Protein AF-A7NQ90-F1 (afdb_monomer)

Organism: Roseiflexus castenholzii (strain DSM 13941 / HLO8) (NCBI:txid383372)

Mean predicted aligned error: 11.63 Å

InterPro domains:
  IPR045633 Protein of unknown function DUF6414 [PF19952] (3-137)

Secondary structure (DSSP, 8-state):
-TT-EEEEEEEEEEPHHHHHHHHHHHHHHHHHHHHHHS---------S--HHHHHHHHHHHHHHHHHHHHHHHHTSEEEEEEEEPTTS--EEEEEEEGGGSTTS-STTTTTEEEEEEEEEEEE--TT------TTTTSGGGGS-HHHHHHHH------SEEEE----

Sequence (167 aa):
MPSDFVEIHGLFRPNPIVDSLQRIDRLLGIFEVLSGFIPQVSSQSSGKKGPQDEKKQMKLFRQFLQGILADIEAKNTRVFVIDTAEPNQFQVVVLLFADYLRDRTMAEIAYKEYRLLGKVVRKIEQGSDETVDLLRGTALGGVGRETLEQLTGVRARVPFYLEGVAV

Radius of gyration: 20.17 Å; Cα contacts (8 Å, |Δi|>4): 231; chains: 1; bounding box: 43×45×62 Å

Foldseek 3Di:
DQFDKDKAKFWKAFLLLLVLLVVVLVVLVVVLVVVVVDPPPDDDDDDDDDPVVVNVVSVVVSVVSVVQNVQQVVVQKTWIWGFGDPDDTAIEIEIEGLVLPPVSDCVVRHGDIDIFIFGFNDFADPPDPDADDNCPPGPCPPPDPVVSCVVRVDDRGHGGYTYGYDD

Structure (mmCIF, N/CA/C/O backbone):
data_AF-A7NQ90-F1
#
_entry.id   AF-A7NQ90-F1
#
loop_
_atom_site.group_PDB
_atom_site.id
_atom_site.type_symbol
_atom_site.label_atom_id
_atom_site.label_alt_id
_atom_site.label_comp_id
_atom_site.label_asym_id
_atom_site.label_entity_id
_atom_site.label_seq_id
_atom_site.pdbx_PDB_ins_code
_atom_site.Cartn_x
_atom_site.Cartn_y
_atom_site.Cartn_z
_atom_site.occupancy
_atom_site.B_iso_or_equiv
_atom_site.auth_seq_id
_atom_site.auth_comp_id
_atom_site.auth_asym_id
_atom_site.auth_atom_id
_atom_site.pdbx_PDB_model_num
ATOM 1 N N . MET A 1 1 ? -9.947 -2.790 24.239 1.00 40.78 1 MET A N 1
ATOM 2 C CA . MET A 1 1 ? -8.655 -2.713 24.951 1.00 40.78 1 MET A CA 1
ATOM 3 C C . MET A 1 1 ? -7.543 -3.164 24.008 1.00 40.78 1 MET A C 1
ATOM 5 O O . MET A 1 1 ? -7.805 -4.004 23.150 1.00 40.78 1 MET A O 1
ATOM 9 N N . PRO A 1 2 ? -6.319 -2.617 24.103 1.00 51.69 2 PRO A N 1
ATOM 10 C CA . PRO A 1 2 ? -5.165 -3.180 23.405 1.00 51.69 2 PRO A CA 1
ATOM 11 C C . PRO A 1 2 ? -5.011 -4.642 23.847 1.00 51.69 2 PRO A C 1
ATOM 13 O O . PRO A 1 2 ? -4.854 -4.893 25.038 1.00 51.69 2 PRO A O 1
ATOM 16 N N . SER A 1 3 ? -5.070 -5.586 22.905 1.00 60.03 3 SER A N 1
ATOM 17 C CA . SER A 1 3 ? -5.163 -7.052 23.090 1.00 60.03 3 SER A CA 1
ATOM 18 C C . SER A 1 3 ? -6.528 -7.729 22.953 1.00 60.03 3 SER A C 1
ATOM 20 O O . SER A 1 3 ? -6.562 -8.955 23.043 1.00 60.03 3 SER A O 1
ATOM 22 N N . ASP A 1 4 ? -7.604 -7.011 22.642 1.00 78.69 4 ASP A N 1
ATOM 23 C CA . ASP A 1 4 ? -8.860 -7.675 22.273 1.00 78.69 4 ASP A CA 1
ATOM 24 C C . ASP A 1 4 ? -8.782 -8.237 20.846 1.00 78.69 4 ASP A C 1
ATOM 26 O O . ASP A 1 4 ? -8.186 -7.628 19.947 1.00 78.69 4 ASP A O 1
ATOM 30 N N . PHE A 1 5 ? -9.397 -9.404 20.646 1.00 84.00 5 PHE A N 1
ATOM 31 C CA . PHE A 1 5 ? -9.693 -9.910 19.311 1.00 84.00 5 PHE A CA 1
ATOM 32 C C . PHE A 1 5 ? -10.944 -9.221 18.780 1.00 84.00 5 PHE A C 1
ATOM 34 O O . PHE A 1 5 ? -11.938 -9.086 19.492 1.00 84.00 5 PHE A O 1
ATOM 41 N N . VAL A 1 6 ? -10.893 -8.794 17.525 1.00 86.12 6 VAL A N 1
ATOM 42 C CA . VAL A 1 6 ? -12.015 -8.157 16.836 1.00 86.12 6 VAL A CA 1
ATOM 43 C C . VAL A 1 6 ? -12.252 -8.847 15.503 1.00 86.12 6 VAL A C 1
ATOM 45 O O . VAL A 1 6 ? -11.300 -9.187 14.798 1.00 86.12 6 VAL A O 1
ATOM 48 N N . GLU A 1 7 ? -13.523 -9.055 15.170 1.00 87.75 7 GLU A N 1
ATOM 49 C CA . GLU A 1 7 ? -13.939 -9.418 13.818 1.00 87.75 7 GLU A CA 1
ATOM 50 C C . GLU A 1 7 ? -14.221 -8.137 13.033 1.00 87.75 7 GLU A C 1
ATOM 52 O O . GLU A 1 7 ? -14.915 -7.235 13.506 1.00 87.75 7 GLU A O 1
ATOM 57 N N . ILE A 1 8 ? -13.665 -8.054 11.831 1.00 86.56 8 ILE A N 1
ATOM 58 C CA . ILE A 1 8 ? -13.805 -6.918 10.928 1.00 86.56 8 ILE A CA 1
ATOM 59 C C . ILE A 1 8 ? -14.355 -7.426 9.621 1.00 86.56 8 ILE A C 1
ATOM 61 O O . ILE A 1 8 ? -13.873 -8.420 9.087 1.00 86.56 8 ILE A O 1
ATOM 65 N N . HIS A 1 9 ? -15.324 -6.699 9.087 1.00 89.94 9 HIS A N 1
ATOM 66 C CA . HIS A 1 9 ? -15.887 -6.949 7.777 1.00 89.94 9 HIS A CA 1
ATOM 67 C C . HIS A 1 9 ? -15.699 -5.705 6.912 1.00 89.94 9 HIS A C 1
ATOM 69 O O . HIS A 1 9 ? -16.047 -4.598 7.331 1.00 89.94 9 HIS A O 1
ATOM 75 N N . GLY A 1 10 ? -15.126 -5.873 5.725 1.00 90.62 10 GLY A N 1
ATOM 76 C CA . GLY A 1 10 ? -14.897 -4.745 4.833 1.00 90.62 10 GLY A CA 1
ATOM 77 C C . GLY A 1 10 ? -14.124 -5.100 3.576 1.00 90.62 10 GLY A C 1
ATOM 78 O O . GLY A 1 10 ? -13.743 -6.252 3.362 1.00 90.62 10 GLY A O 1
ATOM 79 N N . LEU A 1 11 ? -13.891 -4.078 2.756 1.00 90.88 11 LEU A N 1
ATOM 80 C CA . LEU A 1 11 ? -13.189 -4.179 1.481 1.00 90.88 11 LEU A CA 1
ATOM 81 C C . LEU A 1 11 ? -11.677 -4.110 1.695 1.00 90.88 11 LEU A C 1
ATOM 83 O O . LEU A 1 11 ? -11.160 -3.087 2.137 1.00 90.88 11 LEU A O 1
ATOM 87 N N . PHE A 1 12 ? -10.955 -5.165 1.326 1.00 90.38 12 PHE A N 1
ATOM 88 C CA . PHE A 1 12 ? -9.503 -5.244 1.475 1.00 90.38 12 PHE A CA 1
ATOM 89 C C . PHE A 1 12 ? -8.816 -4.563 0.299 1.00 90.38 12 PHE A C 1
ATOM 91 O O . PHE A 1 12 ? -8.796 -5.091 -0.811 1.00 90.38 12 PHE A O 1
ATOM 98 N N . ARG A 1 13 ? -8.195 -3.406 0.521 1.00 89.31 13 ARG A N 1
ATOM 99 C CA . ARG A 1 13 ? -7.377 -2.729 -0.490 1.00 89.31 13 ARG A CA 1
ATOM 100 C C . ARG A 1 13 ? -5.894 -2.941 -0.209 1.00 89.31 13 ARG A C 1
ATOM 102 O O . ARG A 1 13 ? -5.481 -2.857 0.948 1.00 89.31 13 ARG A O 1
ATOM 109 N N . PRO A 1 14 ? -5.068 -3.202 -1.234 1.00 86.81 14 PRO A N 1
ATOM 110 C CA . PRO A 1 14 ? -3.625 -3.223 -1.045 1.00 86.81 14 PRO A CA 1
ATOM 111 C C . PRO A 1 14 ? -3.141 -1.851 -0.571 1.00 86.81 14 PRO A C 1
ATOM 113 O O . PRO A 1 14 ? -3.821 -0.837 -0.745 1.00 86.81 14 PRO A O 1
ATOM 116 N N . ASN A 1 15 ? -1.943 -1.814 0.009 1.00 85.62 15 ASN A N 1
ATOM 117 C CA . ASN A 1 15 ? -1.301 -0.566 0.395 1.00 85.62 15 ASN A CA 1
ATOM 118 C C . ASN A 1 15 ? -1.331 0.456 -0.769 1.00 85.62 15 ASN A C 1
ATOM 120 O O . ASN A 1 15 ? -0.715 0.202 -1.810 1.00 85.62 15 ASN A O 1
ATOM 124 N N . PRO A 1 16 ? -2.002 1.612 -0.605 1.00 83.75 16 PRO A N 1
ATOM 125 C CA . PRO A 1 16 ? -2.216 2.578 -1.679 1.00 83.75 16 PRO A CA 1
ATOM 126 C C . PRO A 1 16 ? -0.911 3.171 -2.220 1.00 83.75 16 PRO A C 1
ATOM 128 O O . PRO A 1 16 ? -0.849 3.554 -3.387 1.00 83.75 16 PRO A O 1
ATOM 131 N N . ILE A 1 17 ? 0.149 3.216 -1.406 1.00 82.81 17 ILE A N 1
ATOM 132 C CA . ILE A 1 17 ? 1.467 3.682 -1.846 1.00 82.81 17 ILE A CA 1
ATOM 133 C C . ILE A 1 17 ? 2.087 2.653 -2.795 1.00 82.81 17 ILE A C 1
ATOM 135 O O . ILE A 1 17 ? 2.549 3.010 -3.874 1.00 82.81 17 ILE A O 1
ATOM 139 N N . VAL A 1 18 ? 2.040 1.369 -2.434 1.00 81.94 18 VAL A N 1
ATOM 140 C CA . VAL A 1 18 ? 2.569 0.276 -3.268 1.00 81.94 18 VAL A CA 1
ATOM 141 C C . VAL A 1 18 ? 1.802 0.178 -4.584 1.00 81.94 18 VAL A C 1
ATOM 143 O O . VAL A 1 18 ? 2.424 0.099 -5.640 1.00 81.94 18 VAL A O 1
ATOM 146 N N . ASP A 1 19 ? 0.470 0.251 -4.534 1.00 83.94 19 ASP A N 1
ATOM 147 C CA . ASP A 1 19 ? -0.380 0.260 -5.733 1.00 83.94 19 ASP A CA 1
ATOM 148 C C . ASP A 1 19 ? -0.030 1.447 -6.651 1.00 83.94 19 ASP A C 1
ATOM 150 O O . ASP A 1 19 ? 0.159 1.280 -7.856 1.00 83.94 19 ASP A O 1
ATOM 154 N N . SER A 1 20 ? 0.175 2.643 -6.089 1.00 85.19 20 SER A N 1
ATOM 155 C CA . SER A 1 20 ? 0.581 3.824 -6.866 1.00 85.19 20 SER A CA 1
ATOM 156 C C . SER A 1 20 ? 1.949 3.647 -7.532 1.00 85.19 20 SER A C 1
ATOM 158 O O . SER A 1 20 ? 2.097 3.940 -8.718 1.00 85.19 20 SER A O 1
ATOM 160 N N . LEU A 1 21 ? 2.938 3.108 -6.811 1.00 84.88 21 LEU A N 1
ATOM 161 C CA . LEU A 1 21 ? 4.268 2.822 -7.363 1.00 84.88 21 LEU A CA 1
ATOM 162 C C . LEU A 1 21 ? 4.208 1.774 -8.487 1.00 84.88 21 LEU A C 1
ATOM 164 O O . LEU A 1 21 ? 4.856 1.948 -9.518 1.00 84.88 21 LEU A O 1
ATOM 168 N N . GLN A 1 22 ? 3.388 0.728 -8.336 1.00 85.88 22 GLN A N 1
ATOM 169 C CA . GLN A 1 22 ? 3.155 -0.267 -9.390 1.00 85.88 22 GLN A CA 1
ATOM 170 C C . GLN A 1 22 ? 2.505 0.355 -10.631 1.00 85.88 22 GLN A C 1
ATOM 172 O O . GLN A 1 22 ? 2.885 0.037 -11.758 1.00 85.88 22 GLN A O 1
ATOM 177 N N . ARG A 1 23 ? 1.534 1.259 -10.454 1.00 87.12 23 ARG A N 1
ATOM 178 C CA . ARG A 1 23 ? 0.908 1.984 -11.572 1.00 87.12 23 ARG A CA 1
ATOM 179 C C . ARG A 1 23 ? 1.915 2.865 -12.308 1.00 87.12 23 ARG A C 1
ATOM 181 O O . ARG A 1 23 ? 1.920 2.851 -13.537 1.00 87.12 23 ARG A O 1
ATOM 188 N N . ILE A 1 24 ? 2.780 3.577 -11.583 1.00 87.81 24 ILE A N 1
ATOM 189 C CA . ILE A 1 24 ? 3.848 4.389 -12.183 1.00 87.81 24 ILE A CA 1
ATOM 190 C C . ILE A 1 24 ? 4.806 3.498 -12.987 1.00 87.81 24 ILE A C 1
ATOM 192 O O . ILE A 1 24 ? 5.042 3.798 -14.154 1.00 87.81 24 ILE A O 1
ATOM 196 N N . ASP A 1 25 ? 5.298 2.379 -12.436 1.00 88.19 25 ASP A N 1
ATOM 197 C CA . ASP A 1 25 ? 6.181 1.460 -13.182 1.00 88.19 25 ASP A CA 1
ATOM 198 C C . ASP A 1 25 ? 5.521 0.932 -14.468 1.00 88.19 25 ASP A C 1
ATOM 200 O O . ASP A 1 25 ? 6.150 0.926 -15.530 1.00 88.19 25 ASP A O 1
ATOM 204 N N . ARG A 1 26 ? 4.232 0.566 -14.413 1.00 87.12 26 ARG A N 1
ATOM 205 C CA . ARG A 1 26 ? 3.477 0.132 -15.602 1.00 87.12 26 ARG A CA 1
ATOM 206 C C . ARG A 1 26 ? 3.402 1.229 -16.662 1.00 87.12 26 ARG A C 1
ATOM 208 O O . ARG A 1 26 ? 3.651 0.951 -17.833 1.00 87.12 26 ARG A O 1
ATOM 215 N N . LEU A 1 27 ? 3.089 2.466 -16.267 1.00 87.56 27 LEU A N 1
ATOM 216 C CA . LEU A 1 27 ? 3.044 3.604 -17.188 1.00 87.56 27 LEU A CA 1
ATOM 217 C C . LEU A 1 27 ? 4.412 3.854 -17.827 1.00 87.56 27 LEU A C 1
ATOM 219 O O . LEU A 1 27 ? 4.495 3.980 -19.047 1.00 87.56 27 LEU A O 1
ATOM 223 N N . LEU A 1 28 ? 5.487 3.859 -17.033 1.00 86.50 28 LEU A N 1
ATOM 224 C CA . LEU A 1 28 ? 6.850 4.015 -17.544 1.00 86.50 28 LEU A CA 1
ATOM 225 C C . LEU A 1 28 ? 7.222 2.907 -18.533 1.00 86.50 28 LEU A C 1
ATOM 227 O O . LEU A 1 28 ? 7.833 3.189 -19.562 1.00 86.50 28 LEU A O 1
ATOM 231 N N . GLY A 1 29 ? 6.809 1.668 -18.262 1.00 84.62 29 GLY A N 1
ATOM 232 C CA . GLY A 1 29 ? 6.992 0.553 -19.185 1.00 84.62 29 GLY A CA 1
ATOM 233 C C . GLY A 1 29 ? 6.282 0.759 -20.522 1.00 84.62 29 GLY A C 1
ATOM 234 O O . GLY A 1 29 ? 6.879 0.518 -21.569 1.00 84.62 29 GLY A O 1
ATOM 235 N N . ILE A 1 30 ? 5.043 1.259 -20.507 1.00 85.06 30 ILE A N 1
ATOM 236 C CA . ILE A 1 30 ? 4.297 1.586 -21.732 1.00 85.06 30 ILE A CA 1
ATOM 237 C C . ILE A 1 30 ? 5.002 2.707 -22.508 1.00 85.06 30 ILE A C 1
ATOM 239 O O . ILE A 1 30 ? 5.194 2.586 -23.718 1.00 85.06 30 ILE A O 1
ATOM 243 N N . PHE A 1 31 ? 5.435 3.773 -21.827 1.00 82.94 31 PHE A N 1
ATOM 244 C CA . PHE A 1 31 ? 6.178 4.871 -22.453 1.00 82.94 31 PHE A CA 1
ATOM 245 C C . PHE A 1 31 ? 7.491 4.405 -23.090 1.00 82.94 31 PHE A C 1
ATOM 247 O O . PHE A 1 31 ? 7.807 4.828 -24.200 1.00 82.94 31 PHE A O 1
ATOM 254 N N . GLU A 1 32 ? 8.243 3.523 -22.428 1.00 80.75 32 GLU A N 1
ATOM 255 C CA . GLU A 1 32 ? 9.493 2.972 -22.961 1.00 80.75 32 GLU A CA 1
ATOM 256 C C . GLU A 1 32 ? 9.248 2.224 -24.279 1.00 80.75 32 GLU A C 1
ATOM 258 O O . GLU A 1 32 ? 9.922 2.507 -25.273 1.00 80.75 32 GLU A O 1
ATOM 263 N N . VAL A 1 33 ? 8.224 1.364 -24.315 1.00 80.06 33 VAL A N 1
ATOM 264 C CA . VAL A 1 33 ? 7.809 0.632 -25.520 1.00 80.06 33 VAL A CA 1
ATOM 265 C C . VAL A 1 33 ? 7.408 1.603 -26.634 1.00 80.06 33 VAL A C 1
ATOM 267 O O . VAL A 1 33 ? 7.959 1.534 -27.731 1.00 80.06 33 VAL A O 1
ATOM 270 N N . LEU A 1 34 ? 6.518 2.562 -26.357 1.00 78.62 34 LEU A N 1
ATOM 271 C CA . LEU A 1 34 ? 6.062 3.549 -27.345 1.00 78.62 34 LEU A CA 1
ATOM 272 C C . LEU A 1 34 ? 7.211 4.416 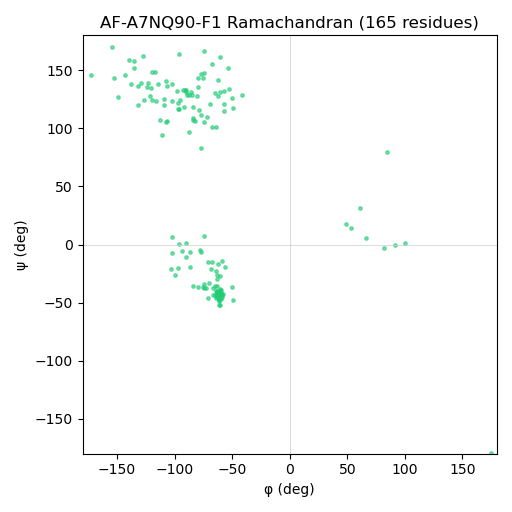-27.884 1.00 78.62 34 LEU A C 1
ATOM 274 O O . LEU A 1 34 ? 7.276 4.681 -29.083 1.00 78.62 34 LEU A O 1
ATOM 278 N N . SER A 1 35 ? 8.168 4.800 -27.035 1.00 71.62 35 SER A N 1
ATOM 279 C CA . SER A 1 35 ? 9.353 5.576 -27.432 1.00 71.62 35 SER A CA 1
ATOM 280 C C . SER A 1 35 ? 10.327 4.815 -28.343 1.00 71.62 35 SER A C 1
ATOM 282 O O . SER A 1 35 ? 11.230 5.428 -28.921 1.00 71.62 35 SER A O 1
ATOM 284 N N . GLY A 1 36 ? 10.183 3.489 -28.431 1.00 65.12 36 GLY A N 1
ATOM 285 C CA . GLY A 1 36 ? 10.880 2.634 -29.388 1.00 65.12 36 GLY A CA 1
ATOM 286 C C . GLY A 1 36 ? 10.166 2.520 -30.740 1.00 65.12 36 GLY A C 1
ATOM 287 O O . GLY A 1 36 ? 10.815 2.185 -31.725 1.00 65.12 36 GLY A O 1
ATOM 288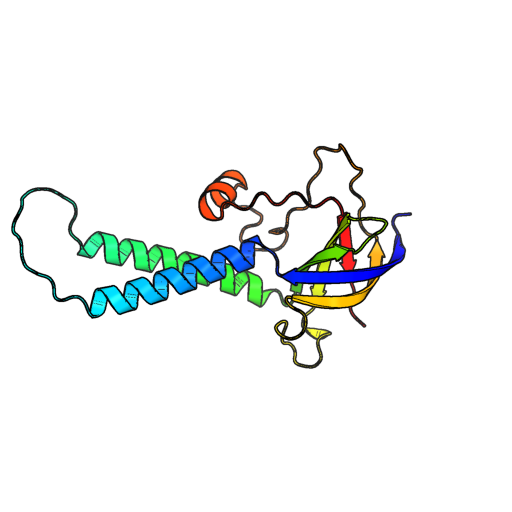 N N . PHE A 1 37 ? 8.865 2.829 -30.804 1.00 63.62 37 PHE A N 1
ATOM 289 C CA . PHE A 1 37 ? 8.047 2.747 -32.023 1.00 63.62 37 PHE A CA 1
ATOM 290 C C . PHE A 1 37 ? 7.882 4.081 -32.764 1.00 63.62 37 PHE A C 1
ATOM 292 O O . PHE A 1 37 ? 7.562 4.069 -33.950 1.00 63.62 37 PHE A O 1
ATOM 299 N N . ILE A 1 38 ? 8.094 5.226 -32.107 1.00 57.78 38 ILE A N 1
ATOM 300 C CA . ILE A 1 38 ? 8.018 6.541 -32.761 1.00 57.78 38 ILE A CA 1
ATOM 301 C C . ILE A 1 38 ? 9.328 6.784 -33.538 1.00 57.78 38 ILE A C 1
ATOM 303 O O . ILE A 1 38 ? 10.385 6.897 -32.908 1.00 57.78 38 ILE A O 1
ATOM 307 N N . PRO A 1 39 ? 9.303 6.893 -34.883 1.00 49.28 39 PRO A N 1
ATOM 308 C CA . PRO A 1 39 ? 10.494 7.236 -35.645 1.00 49.28 39 PRO A CA 1
ATOM 309 C C . PRO A 1 39 ? 10.936 8.655 -35.273 1.00 49.28 39 PRO A C 1
ATOM 311 O O . PRO A 1 39 ? 10.128 9.585 -35.270 1.00 49.28 39 PRO A O 1
ATOM 314 N N . GLN A 1 40 ? 12.219 8.833 -34.949 1.00 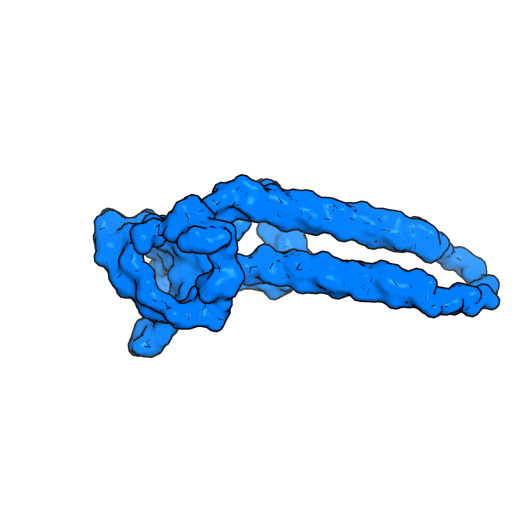50.56 40 GLN A N 1
ATOM 315 C CA . GLN A 1 40 ? 12.793 10.154 -34.699 1.00 50.56 40 GLN A CA 1
ATOM 316 C C . GLN A 1 40 ? 12.732 10.986 -35.984 1.00 50.56 40 GLN A C 1
ATOM 318 O O . GLN A 1 40 ? 13.564 10.829 -36.875 1.00 50.56 40 GLN A O 1
ATOM 323 N N . VAL A 1 41 ? 11.757 11.887 -36.079 1.00 45.72 41 VAL A N 1
ATOM 324 C CA . VAL A 1 41 ? 11.752 12.927 -37.108 1.00 45.72 41 VAL A CA 1
ATOM 325 C C . VAL A 1 41 ? 12.841 13.927 -36.726 1.00 45.72 41 VAL A C 1
ATOM 327 O O . VAL A 1 41 ? 12.759 14.608 -35.705 1.00 45.72 41 VAL A O 1
ATOM 330 N N . SER A 1 42 ? 13.920 13.948 -37.499 1.00 47.56 42 SER A N 1
ATOM 331 C CA . SER A 1 42 ? 15.074 14.814 -37.290 1.00 47.56 42 SER A CA 1
ATOM 332 C C . SER A 1 42 ? 14.704 16.281 -37.522 1.00 47.56 42 SER A C 1
ATOM 334 O O . SER A 1 42 ? 14.658 16.734 -38.664 1.00 47.56 42 SER A O 1
ATOM 336 N N . SER A 1 43 ? 14.492 17.047 -36.454 1.00 42.62 43 SER A N 1
ATOM 337 C CA . SER A 1 43 ? 14.519 18.510 -36.513 1.00 42.62 43 SER A CA 1
ATOM 338 C C . SER A 1 43 ? 15.711 19.030 -35.715 1.00 42.62 43 SER A C 1
ATOM 340 O O . SER A 1 43 ? 15.728 18.984 -34.484 1.00 42.62 43 SER A O 1
ATOM 342 N N . GLN A 1 44 ? 16.724 19.511 -36.439 1.00 52.78 44 GLN A N 1
ATOM 343 C CA . GLN A 1 44 ? 17.792 20.348 -35.903 1.00 52.78 44 GLN A CA 1
ATOM 344 C C . GLN A 1 44 ? 17.180 21.591 -35.249 1.00 52.78 44 GLN A C 1
ATOM 346 O O . GLN A 1 44 ? 16.635 22.454 -35.930 1.00 52.78 44 GLN A O 1
ATOM 351 N N . SER A 1 45 ? 17.329 21.720 -33.935 1.00 41.00 45 SER A N 1
ATOM 352 C CA . SER A 1 45 ? 17.316 23.022 -33.273 1.00 41.00 45 SER A CA 1
ATOM 353 C C . SER A 1 45 ? 18.209 22.973 -32.041 1.00 41.00 45 SER A C 1
ATOM 355 O O . SER A 1 45 ? 18.108 22.088 -31.193 1.00 41.00 45 SER A O 1
ATOM 357 N N . SER A 1 46 ? 19.116 23.933 -32.014 1.00 43.34 46 SER A N 1
ATOM 358 C CA . SER A 1 46 ? 20.182 24.205 -31.063 1.00 43.34 46 SER A CA 1
ATOM 359 C C . SER A 1 46 ? 19.737 24.293 -29.598 1.00 43.34 46 SER A C 1
ATOM 361 O O . SER A 1 46 ? 18.812 25.031 -29.269 1.00 43.34 46 SER A O 1
ATOM 363 N N . GLY A 1 47 ? 20.499 23.624 -28.724 1.00 51.25 47 GLY A N 1
ATOM 364 C CA . GLY A 1 47 ? 20.607 23.930 -27.294 1.00 51.25 47 GLY A CA 1
ATOM 365 C C . GLY A 1 47 ? 19.534 23.322 -26.389 1.00 51.25 47 GLY A C 1
ATOM 366 O O . GLY A 1 47 ? 18.635 24.034 -25.961 1.00 51.25 47 GLY A O 1
ATOM 367 N N . LYS A 1 48 ? 19.656 22.035 -26.036 1.00 47.94 48 LYS A N 1
ATOM 368 C CA . LYS A 1 48 ? 19.051 21.403 -24.842 1.00 47.94 48 LYS A CA 1
ATOM 369 C C . LYS A 1 48 ? 19.576 19.968 -24.710 1.00 47.94 48 LYS A C 1
ATOM 371 O O . LYS A 1 48 ? 19.872 19.342 -25.722 1.00 47.94 48 LYS A O 1
ATOM 376 N N . LYS A 1 49 ? 19.758 19.490 -23.470 1.00 47.84 49 LYS A N 1
ATOM 377 C CA . LYS A 1 49 ? 20.225 18.129 -23.130 1.00 47.84 49 LYS A CA 1
ATOM 378 C C . LYS A 1 49 ? 19.553 17.091 -24.037 1.00 47.84 49 LYS A C 1
ATOM 380 O O . LYS A 1 49 ? 18.342 17.135 -24.219 1.00 47.84 49 LYS A O 1
ATOM 385 N N . GLY A 1 50 ? 20.349 16.223 -24.657 1.00 48.41 50 GLY A N 1
ATOM 386 C CA . GLY A 1 50 ? 19.867 15.346 -25.720 1.00 48.41 50 GLY A CA 1
ATOM 387 C C . GLY A 1 50 ? 18.865 14.287 -25.228 1.00 48.41 50 GLY A C 1
ATOM 388 O O . GLY A 1 50 ? 18.951 13.851 -24.079 1.00 48.41 50 GLY A O 1
ATOM 389 N N . PRO A 1 51 ? 17.984 13.780 -26.113 1.00 58.81 51 PRO A N 1
ATOM 390 C CA . PRO A 1 51 ? 16.987 12.742 -25.797 1.00 58.81 51 PRO A CA 1
ATOM 391 C C . PRO A 1 51 ? 17.588 11.421 -25.272 1.00 58.81 51 PRO A C 1
ATOM 393 O O . PRO A 1 51 ? 16.883 10.575 -24.724 1.00 58.81 51 PRO A O 1
ATOM 396 N N . GLN A 1 52 ? 18.902 11.229 -25.417 1.00 59.09 52 GLN A N 1
ATOM 397 C CA . GLN A 1 52 ? 19.639 10.080 -24.892 1.00 59.09 52 GLN A CA 1
ATOM 398 C C . GLN A 1 52 ? 19.852 10.149 -23.367 1.00 59.09 52 GLN A C 1
ATOM 400 O O . GLN A 1 52 ? 19.801 9.110 -22.704 1.00 59.09 52 GLN A O 1
ATOM 405 N N . ASP A 1 53 ? 20.031 11.347 -22.799 1.00 69.25 53 ASP A N 1
ATOM 406 C CA . ASP A 1 53 ? 20.178 11.528 -21.348 1.00 69.25 53 ASP A CA 1
ATOM 407 C C . ASP A 1 53 ? 18.843 11.327 -20.623 1.00 69.25 53 ASP A C 1
ATOM 409 O O . ASP A 1 53 ? 18.806 10.688 -19.572 1.00 69.25 53 ASP A O 1
ATOM 413 N N . GLU A 1 54 ? 17.733 11.777 -21.214 1.00 71.00 54 GLU A N 1
ATOM 414 C CA . GLU A 1 54 ? 16.387 11.579 -20.659 1.00 71.00 54 GLU A CA 1
ATOM 415 C C . GLU A 1 54 ? 15.992 10.097 -20.631 1.00 71.00 54 GLU A C 1
ATOM 417 O O . GLU A 1 54 ? 15.516 9.606 -19.607 1.00 71.00 54 GLU A O 1
ATOM 422 N N . LYS A 1 55 ? 16.271 9.336 -21.703 1.00 75.06 55 LYS A N 1
ATOM 423 C CA . LYS A 1 55 ? 16.043 7.878 -21.719 1.00 75.06 55 LYS A CA 1
ATOM 424 C C . LYS A 1 55 ? 16.865 7.156 -20.646 1.00 75.06 55 LYS A C 1
ATOM 426 O O . LYS A 1 55 ? 16.358 6.248 -19.986 1.00 75.06 55 LYS A O 1
ATOM 431 N N . LYS A 1 56 ? 18.123 7.562 -20.436 1.00 79.88 56 LYS A N 1
ATOM 432 C CA . LYS A 1 56 ? 18.991 6.981 -19.400 1.00 79.88 56 LYS A CA 1
ATOM 433 C C . LYS A 1 56 ? 18.483 7.304 -17.993 1.00 79.88 56 LYS A C 1
ATOM 435 O O . LYS A 1 56 ? 18.440 6.410 -17.152 1.00 79.88 56 LYS A O 1
ATOM 440 N N . GLN A 1 57 ? 18.064 8.545 -17.750 1.00 80.69 57 GLN A N 1
ATOM 441 C CA . GLN A 1 57 ? 17.468 8.956 -16.476 1.00 80.69 57 GLN A CA 1
ATOM 442 C C . GLN A 1 57 ? 16.159 8.216 -16.193 1.00 80.69 57 GLN A C 1
ATOM 444 O O . GLN A 1 57 ? 15.976 7.713 -15.087 1.00 80.69 57 GLN A O 1
ATOM 449 N N . MET A 1 58 ? 15.295 8.063 -17.199 1.00 81.81 58 MET A N 1
ATOM 450 C CA . MET A 1 58 ? 14.041 7.323 -17.070 1.00 81.81 58 MET A CA 1
ATOM 451 C C . MET A 1 58 ? 14.279 5.854 -16.706 1.00 81.81 58 MET A C 1
ATOM 453 O O . MET A 1 58 ? 13.629 5.314 -15.812 1.00 81.81 58 MET A O 1
ATOM 457 N N . LYS A 1 59 ? 15.261 5.214 -17.351 1.00 84.19 59 LYS A N 1
ATOM 458 C CA . LYS A 1 59 ? 15.635 3.828 -17.055 1.00 84.19 59 LYS A CA 1
ATOM 459 C C . LYS A 1 59 ? 16.170 3.667 -15.631 1.00 84.19 59 LYS A C 1
ATOM 461 O O . LYS A 1 59 ? 15.787 2.723 -14.948 1.00 84.19 59 LYS A O 1
ATOM 466 N N . LEU A 1 60 ? 17.018 4.591 -15.174 1.00 85.06 60 LEU A N 1
ATOM 467 C CA . LEU A 1 60 ? 17.530 4.597 -13.799 1.00 85.06 60 LEU A CA 1
ATOM 468 C C . LEU A 1 60 ? 16.401 4.781 -12.777 1.00 85.06 60 LEU A C 1
ATOM 470 O O . LEU A 1 60 ? 16.352 4.063 -11.781 1.00 85.06 60 LEU A O 1
ATOM 474 N N . PHE A 1 61 ? 15.463 5.692 -13.042 1.00 84.06 61 PHE A N 1
ATOM 475 C CA . PHE A 1 61 ? 14.296 5.901 -12.187 1.00 84.06 61 PHE A CA 1
ATOM 476 C C . PHE A 1 61 ? 13.402 4.656 -12.123 1.00 84.06 61 PHE A C 1
ATOM 478 O O . PHE A 1 61 ? 12.998 4.236 -11.040 1.00 84.06 61 PHE A O 1
ATOM 485 N N . ARG A 1 62 ? 13.155 4.003 -13.263 1.00 85.69 62 ARG A N 1
ATOM 486 C CA . ARG A 1 62 ? 12.393 2.751 -13.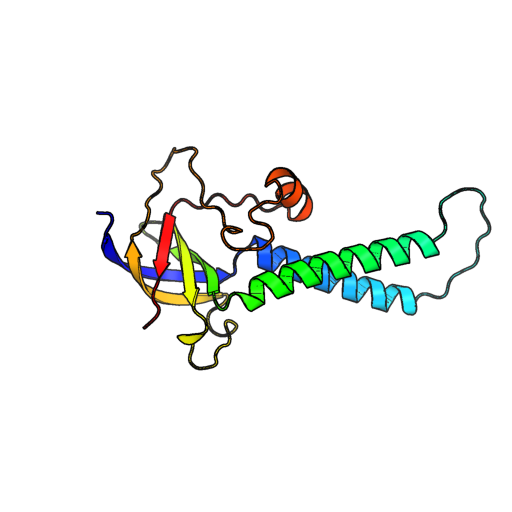312 1.00 85.69 62 ARG A CA 1
ATOM 487 C C . ARG A 1 62 ? 13.077 1.627 -12.530 1.00 85.69 62 ARG A C 1
ATOM 489 O O . ARG A 1 62 ? 12.417 0.939 -11.760 1.00 85.69 62 ARG A O 1
ATOM 496 N N . GLN A 1 63 ? 14.393 1.470 -12.672 1.00 86.62 63 GLN A N 1
ATOM 497 C CA . GLN A 1 63 ? 15.168 0.488 -11.902 1.00 86.62 63 GLN A CA 1
ATOM 498 C C . GLN A 1 63 ? 15.079 0.742 -10.395 1.00 86.62 63 GLN A C 1
ATOM 500 O O . GLN A 1 63 ? 14.926 -0.198 -9.619 1.00 86.62 63 GLN A O 1
ATOM 505 N N . PHE A 1 64 ? 15.127 2.008 -9.981 1.00 84.44 64 PHE A N 1
ATOM 506 C CA . PHE A 1 64 ? 14.925 2.395 -8.589 1.00 84.44 64 PHE A CA 1
ATOM 507 C C . PHE A 1 64 ? 13.528 2.001 -8.079 1.00 84.44 64 PHE A C 1
ATOM 509 O O . PHE A 1 64 ? 13.422 1.361 -7.032 1.00 84.44 64 PHE A O 1
ATOM 516 N N . LEU A 1 65 ? 12.466 2.299 -8.840 1.00 84.06 65 LEU A N 1
ATOM 517 C CA . LEU A 1 65 ? 11.097 1.891 -8.499 1.00 84.06 65 LEU A CA 1
ATOM 518 C C . LEU A 1 65 ? 10.953 0.367 -8.398 1.00 84.06 65 LEU A C 1
ATOM 520 O O . LEU A 1 65 ? 10.348 -0.132 -7.452 1.00 84.06 65 LEU A O 1
ATOM 524 N N . GLN A 1 66 ? 11.537 -0.377 -9.336 1.00 85.62 66 GLN A N 1
ATOM 525 C CA . GLN A 1 66 ? 11.518 -1.841 -9.322 1.00 85.62 66 GLN A CA 1
ATOM 526 C C . GLN A 1 66 ? 12.264 -2.415 -8.116 1.00 85.62 66 GLN A C 1
ATOM 528 O O . GLN A 1 66 ? 11.775 -3.358 -7.499 1.00 85.62 66 GLN A O 1
ATOM 533 N N . GLY A 1 67 ? 13.401 -1.823 -7.738 1.00 84.56 67 GLY A N 1
ATOM 534 C CA . GLY A 1 67 ? 14.144 -2.214 -6.539 1.00 84.56 67 GLY A CA 1
ATOM 535 C C . GLY A 1 67 ? 13.330 -2.020 -5.258 1.00 84.56 67 GLY A C 1
ATOM 536 O O . GLY A 1 67 ? 13.295 -2.907 -4.409 1.00 84.56 67 GLY A O 1
ATOM 537 N N . ILE A 1 68 ? 12.611 -0.899 -5.152 1.00 81.12 68 ILE A N 1
ATOM 538 C CA . ILE A 1 68 ? 11.679 -0.649 -4.045 1.00 81.12 68 ILE A CA 1
ATOM 539 C C . ILE A 1 68 ? 10.570 -1.697 -4.022 1.00 81.12 68 ILE A C 1
ATOM 541 O O . ILE A 1 68 ? 10.310 -2.289 -2.977 1.00 81.12 68 ILE A O 1
ATOM 545 N N . LEU A 1 69 ? 9.897 -1.912 -5.157 1.00 80.62 69 LEU A N 1
ATOM 546 C CA . LEU A 1 69 ? 8.787 -2.856 -5.236 1.00 80.62 69 LEU A CA 1
ATOM 547 C C . LEU A 1 69 ? 9.249 -4.257 -4.833 1.00 80.62 69 LEU A C 1
ATOM 549 O O . LEU A 1 69 ? 8.600 -4.865 -3.989 1.00 80.62 69 LEU A O 1
ATOM 553 N N . ALA A 1 70 ? 10.400 -4.711 -5.336 1.00 80.81 70 ALA A N 1
ATOM 554 C CA . ALA A 1 70 ? 10.984 -6.005 -4.998 1.00 80.81 70 ALA A CA 1
ATOM 555 C C . ALA A 1 70 ? 11.285 -6.161 -3.495 1.00 80.81 70 ALA A C 1
ATOM 557 O O . ALA A 1 70 ? 10.967 -7.208 -2.938 1.00 80.81 70 ALA A O 1
ATOM 558 N N . ASP A 1 71 ? 11.826 -5.139 -2.813 1.00 78.81 71 ASP A N 1
ATOM 559 C CA . ASP A 1 71 ? 12.026 -5.189 -1.349 1.00 78.81 71 ASP A CA 1
ATOM 560 C C . ASP A 1 71 ? 10.696 -5.327 -0.595 1.00 78.81 71 ASP A C 1
ATOM 562 O O . ASP A 1 71 ? 10.584 -6.099 0.358 1.00 78.81 71 ASP A O 1
ATOM 566 N N . ILE A 1 72 ? 9.667 -4.604 -1.046 1.00 76.19 72 ILE A N 1
ATOM 567 C CA . ILE A 1 72 ? 8.326 -4.666 -0.455 1.00 76.19 72 ILE A CA 1
ATOM 568 C C . ILE A 1 72 ? 7.707 -6.057 -0.654 1.00 76.19 72 ILE A C 1
ATOM 570 O O . ILE A 1 72 ? 6.993 -6.536 0.225 1.00 76.19 72 ILE A O 1
ATOM 574 N N . GLU A 1 73 ? 7.963 -6.720 -1.785 1.00 72.88 73 GLU A N 1
ATOM 575 C CA . GLU A 1 73 ? 7.484 -8.087 -2.030 1.00 72.88 73 GLU A CA 1
ATOM 576 C C . GLU A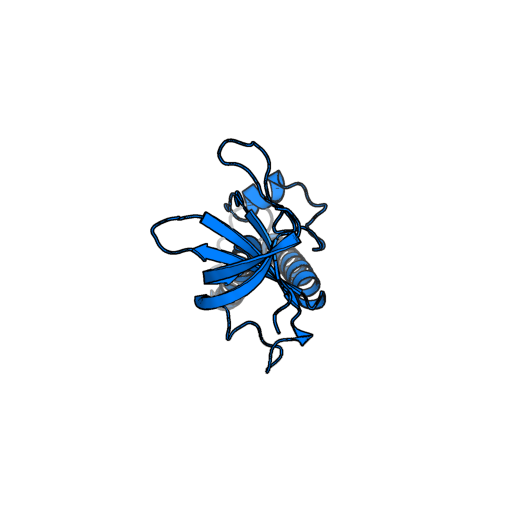 1 73 ? 8.271 -9.136 -1.241 1.00 72.88 73 GLU A C 1
ATOM 578 O O . GLU A 1 73 ? 7.681 -10.091 -0.736 1.00 72.88 73 GLU A O 1
ATOM 583 N N . ALA A 1 74 ? 9.585 -8.945 -1.097 1.00 68.38 74 ALA A N 1
ATOM 584 C CA . ALA A 1 74 ? 10.488 -9.898 -0.459 1.00 68.38 74 ALA A CA 1
ATOM 585 C C . ALA A 1 74 ? 10.184 -10.126 1.029 1.00 68.38 74 ALA A C 1
ATOM 587 O O . ALA A 1 74 ? 10.523 -11.174 1.574 1.00 68.38 74 ALA A O 1
ATOM 588 N N . LYS A 1 75 ? 9.521 -9.178 1.702 1.00 68.25 75 LYS A N 1
ATOM 589 C CA . LYS A 1 75 ? 9.278 -9.240 3.152 1.00 68.25 75 LYS A CA 1
ATOM 590 C C . LYS A 1 75 ? 8.207 -10.225 3.603 1.00 68.25 75 LYS A C 1
ATOM 592 O O . LYS A 1 75 ? 7.871 -10.236 4.784 1.00 68.25 75 LYS A O 1
ATOM 597 N N . ASN A 1 76 ? 7.679 -11.051 2.699 1.00 70.88 76 ASN A N 1
ATOM 598 C CA . ASN A 1 76 ? 6.673 -12.087 2.961 1.00 70.88 76 ASN A CA 1
ATOM 599 C C . ASN A 1 76 ? 5.457 -11.609 3.778 1.00 70.88 76 ASN A C 1
ATOM 601 O O . ASN A 1 76 ? 4.707 -12.396 4.350 1.00 70.88 76 ASN A O 1
ATOM 605 N N . THR A 1 77 ? 5.269 -10.296 3.837 1.00 76.25 77 THR A N 1
ATOM 606 C CA . THR A 1 77 ? 4.266 -9.587 4.612 1.00 76.25 77 THR A CA 1
ATOM 607 C C . THR A 1 77 ? 3.715 -8.482 3.735 1.00 76.25 77 THR A C 1
ATOM 609 O O . THR A 1 77 ? 4.450 -7.832 2.990 1.00 76.25 77 THR A O 1
ATOM 612 N N . ARG A 1 78 ? 2.402 -8.282 3.778 1.00 79.31 78 ARG A N 1
ATOM 613 C CA . ARG A 1 78 ? 1.716 -7.266 2.986 1.00 79.31 78 ARG A CA 1
ATOM 614 C C . ARG A 1 78 ? 0.783 -6.464 3.863 1.00 79.31 78 ARG A C 1
ATOM 616 O O . ARG A 1 78 ? 0.044 -7.009 4.677 1.00 79.31 78 ARG A O 1
ATOM 623 N N . VAL A 1 79 ? 0.825 -5.157 3.654 1.00 83.62 79 VAL A N 1
ATOM 624 C CA . VAL A 1 79 ? -0.072 -4.212 4.306 1.00 83.62 79 VAL A CA 1
ATOM 625 C C . VAL A 1 79 ? -1.326 -4.057 3.450 1.00 83.62 79 VAL A C 1
ATOM 627 O O . VAL A 1 79 ? -1.227 -3.754 2.258 1.00 83.62 79 VAL A O 1
ATOM 630 N N . PHE A 1 80 ? -2.489 -4.221 4.069 1.00 86.50 80 PHE A N 1
ATOM 631 C CA . PHE A 1 80 ? -3.790 -3.902 3.492 1.00 86.50 80 PHE A CA 1
ATOM 632 C C . PHE A 1 80 ? -4.464 -2.795 4.293 1.00 86.50 80 PHE A C 1
ATOM 634 O O . PHE A 1 80 ? -4.279 -2.683 5.504 1.00 86.50 80 PHE A O 1
ATOM 641 N N . VAL A 1 81 ? -5.258 -1.986 3.603 1.00 88.88 81 VAL A N 1
ATOM 642 C CA . VAL A 1 81 ? -6.188 -1.028 4.194 1.00 88.88 81 VAL A CA 1
ATOM 643 C C . VAL A 1 81 ? -7.591 -1.564 3.950 1.00 88.88 81 VAL A C 1
ATOM 645 O O . VAL A 1 81 ? -7.980 -1.773 2.805 1.00 88.88 81 VAL A O 1
ATOM 648 N N . ILE A 1 82 ? -8.332 -1.815 5.020 1.00 89.75 82 ILE A N 1
ATOM 649 C CA . ILE A 1 82 ? -9.700 -2.317 4.977 1.00 89.75 82 ILE A CA 1
ATOM 650 C C . ILE A 1 82 ? -10.631 -1.144 5.247 1.00 89.75 82 ILE A C 1
ATOM 652 O O . ILE A 1 82 ? -10.508 -0.495 6.287 1.00 89.75 82 ILE A O 1
ATOM 656 N N . ASP A 1 83 ? -11.560 -0.884 4.334 1.00 88.06 83 ASP A N 1
ATOM 657 C CA . ASP A 1 83 ? -12.656 0.049 4.586 1.00 88.06 83 ASP A CA 1
ATOM 658 C C . ASP A 1 83 ? -13.847 -0.730 5.139 1.00 88.06 83 ASP A C 1
ATOM 660 O O . ASP A 1 83 ? -14.362 -1.635 4.473 1.00 88.06 83 ASP A O 1
ATOM 664 N N . THR A 1 84 ? -14.266 -0.410 6.363 1.00 85.75 84 THR A N 1
ATOM 665 C CA . THR A 1 84 ? -15.439 -1.039 6.971 1.00 85.75 84 THR A CA 1
ATOM 666 C C . THR A 1 84 ? -16.726 -0.410 6.451 1.00 85.75 84 THR A C 1
ATOM 668 O O . THR A 1 84 ? -16.803 0.798 6.211 1.00 85.75 84 THR A O 1
ATOM 671 N N . ALA A 1 85 ? -17.753 -1.241 6.280 1.00 76.88 85 ALA A N 1
ATOM 672 C CA . ALA A 1 85 ? -19.087 -0.784 5.908 1.00 76.88 85 ALA A CA 1
ATOM 673 C C . ALA A 1 85 ? -19.818 -0.119 7.095 1.00 76.88 85 ALA A C 1
ATOM 675 O O . ALA A 1 85 ? -19.407 -0.232 8.252 1.00 76.88 85 ALA A O 1
ATOM 676 N N . GLU A 1 86 ? -20.916 0.582 6.801 1.00 66.50 86 GLU A N 1
ATOM 677 C CA . GLU A 1 86 ? -21.799 1.203 7.799 1.00 66.50 86 GLU A CA 1
ATOM 678 C C . GLU A 1 86 ? -22.302 0.207 8.867 1.00 66.50 86 GLU A C 1
ATOM 680 O O . GLU A 1 86 ? -22.432 -0.986 8.577 1.00 66.50 86 GLU A O 1
ATOM 685 N N . PRO A 1 87 ? -22.607 0.662 10.105 1.00 60.00 87 PRO A N 1
ATOM 686 C CA . PRO A 1 87 ? -22.806 2.057 10.543 1.00 60.00 87 PRO A CA 1
ATOM 687 C C . PRO A 1 87 ? -21.548 2.789 11.040 1.00 60.00 87 PRO A C 1
ATOM 689 O O . PRO A 1 87 ? -21.577 4.005 11.199 1.00 60.00 87 PRO A O 1
ATOM 692 N N . ASN A 1 88 ? -20.435 2.084 11.251 1.00 65.62 88 ASN A N 1
ATOM 693 C CA . ASN A 1 88 ? -19.181 2.684 11.703 1.00 65.62 88 ASN A CA 1
ATOM 694 C C . ASN A 1 88 ? -18.155 2.619 10.566 1.00 65.62 88 ASN A C 1
ATOM 696 O O . ASN A 1 88 ? -17.462 1.615 10.412 1.00 65.62 88 ASN A O 1
ATOM 700 N N . GLN A 1 89 ? -18.057 3.691 9.774 1.00 73.38 89 GLN A N 1
ATOM 701 C CA . GLN A 1 89 ? -17.000 3.837 8.771 1.00 73.38 89 GLN A CA 1
ATOM 702 C C . GLN A 1 89 ? -15.678 4.161 9.465 1.00 73.38 89 GLN A C 1
ATOM 704 O O . GLN A 1 89 ? -15.444 5.282 9.919 1.00 73.38 89 GLN A O 1
ATOM 709 N N . PHE A 1 90 ? -14.795 3.176 9.534 1.00 77.88 90 PHE A N 1
ATOM 710 C CA . PHE A 1 90 ? -13.409 3.370 9.917 1.00 77.88 90 PHE A CA 1
ATOM 711 C C . PHE A 1 90 ? -12.502 2.592 8.972 1.00 77.88 90 PHE A C 1
ATOM 713 O O . PHE A 1 90 ? -12.912 1.653 8.294 1.00 77.88 90 PHE A O 1
ATOM 720 N N . GLN A 1 91 ? -11.244 3.013 8.901 1.00 84.38 91 GLN A N 1
ATOM 721 C CA . GLN A 1 91 ? -10.252 2.300 8.114 1.00 84.38 91 GLN A CA 1
ATOM 722 C C . GLN A 1 91 ? -9.305 1.555 9.024 1.00 84.38 91 GLN A C 1
ATOM 724 O O . GLN A 1 91 ? -8.805 2.105 10.005 1.00 84.38 91 GLN A O 1
ATOM 729 N N . VAL A 1 92 ? -9.022 0.322 8.645 1.00 87.50 92 VAL A N 1
ATOM 730 C CA . VAL A 1 92 ? -8.171 -0.588 9.389 1.00 87.50 92 VAL A CA 1
ATOM 731 C C . VAL A 1 92 ? -6.951 -0.910 8.549 1.00 87.50 92 VAL A C 1
ATOM 733 O O . VAL A 1 92 ? -7.079 -1.416 7.442 1.00 87.50 92 VAL A O 1
ATOM 736 N N . VAL A 1 93 ? -5.756 -0.668 9.076 1.00 87.06 93 VAL A N 1
ATOM 737 C CA . VAL A 1 93 ? -4.525 -1.195 8.480 1.00 87.06 93 VAL A CA 1
ATOM 738 C C . VAL A 1 93 ? -4.262 -2.579 9.047 1.00 87.06 93 VAL A C 1
ATOM 740 O O . VAL A 1 93 ? -4.237 -2.721 10.263 1.00 87.06 93 VAL A O 1
ATOM 743 N N . VAL A 1 94 ? -4.039 -3.578 8.199 1.00 86.31 94 VAL A N 1
ATOM 744 C CA . VAL A 1 94 ? -3.641 -4.926 8.615 1.00 86.31 94 VAL A CA 1
ATOM 745 C C . VAL A 1 94 ? -2.336 -5.330 7.942 1.00 86.31 94 VAL A C 1
ATOM 747 O O . VAL A 1 94 ? -2.135 -5.070 6.757 1.00 86.31 94 VAL A O 1
ATOM 750 N N . LEU A 1 95 ? -1.452 -5.979 8.696 1.00 83.50 95 LEU A N 1
ATOM 751 C CA . LEU A 1 95 ? -0.301 -6.703 8.162 1.00 83.50 95 LEU A CA 1
ATOM 752 C C . LEU A 1 95 ? -0.656 -8.189 8.051 1.00 83.50 95 LEU A C 1
ATOM 754 O O . LEU A 1 95 ? -1.000 -8.787 9.062 1.00 83.50 95 LEU A O 1
ATOM 758 N N . LEU A 1 96 ? -0.572 -8.768 6.853 1.00 81.50 96 LEU A N 1
ATOM 759 C CA . LEU A 1 96 ? -0.807 -10.194 6.598 1.00 81.50 96 LEU A CA 1
ATOM 760 C C . LEU A 1 96 ? 0.487 -10.867 6.140 1.00 81.50 96 LEU A C 1
ATOM 762 O O . LEU A 1 96 ? 1.197 -10.308 5.305 1.00 81.50 96 LEU A O 1
ATOM 766 N N . PHE A 1 97 ? 0.775 -12.075 6.625 1.00 79.56 97 PHE A N 1
ATOM 767 C CA . PHE A 1 97 ? 1.916 -12.869 6.155 1.00 79.56 97 PHE A CA 1
ATOM 768 C C . PHE A 1 97 ? 1.488 -13.753 4.981 1.00 79.56 97 PHE A C 1
ATOM 770 O O . PHE A 1 97 ? 0.461 -14.427 5.050 1.00 79.56 97 PHE A O 1
ATOM 777 N N . ALA A 1 98 ? 2.276 -13.771 3.906 1.00 75.69 98 ALA A N 1
ATOM 778 C CA . ALA A 1 98 ? 1.953 -14.548 2.711 1.00 75.69 98 ALA A CA 1
ATOM 779 C C . ALA A 1 98 ? 2.039 -16.063 2.931 1.00 75.69 98 ALA A C 1
ATOM 781 O O . ALA A 1 98 ? 1.379 -16.806 2.208 1.00 75.69 98 ALA A O 1
ATOM 782 N N . ASP A 1 99 ? 2.773 -16.507 3.955 1.00 77.38 99 ASP A N 1
ATOM 783 C CA . ASP A 1 99 ? 2.847 -17.916 4.360 1.00 77.38 99 ASP A CA 1
ATOM 784 C C . ASP A 1 99 ? 1.492 -18.502 4.767 1.00 77.38 99 ASP A C 1
ATOM 786 O O . ASP A 1 99 ? 1.284 -19.704 4.613 1.00 77.38 99 ASP A O 1
ATOM 790 N N . TYR A 1 100 ? 0.569 -17.666 5.250 1.00 74.00 100 TYR A N 1
ATOM 791 C CA . TYR A 1 100 ? -0.777 -18.096 5.637 1.00 74.00 100 TYR A CA 1
ATOM 792 C C . TYR A 1 100 ? -1.785 -18.024 4.483 1.00 74.00 100 TYR A C 1
ATOM 794 O O . TYR A 1 100 ? -2.954 -18.350 4.663 1.00 74.00 100 TYR A O 1
ATOM 802 N N . LEU A 1 101 ? -1.364 -17.615 3.280 1.00 73.69 101 LEU A N 1
ATOM 803 C CA . LEU A 1 101 ? -2.237 -17.637 2.110 1.00 73.69 101 LEU A CA 1
ATOM 804 C C . LEU A 1 101 ? -2.112 -18.955 1.362 1.00 73.69 101 LEU A C 1
ATOM 806 O O . LEU A 1 101 ? -1.008 -19.384 1.027 1.00 73.69 101 LEU A O 1
ATOM 810 N N . ARG A 1 102 ? -3.263 -19.543 1.020 1.00 71.81 102 ARG A N 1
ATOM 811 C CA . ARG A 1 102 ? -3.366 -20.848 0.352 1.00 71.81 102 ARG A CA 1
ATOM 812 C C . ARG A 1 102 ? -2.454 -20.969 -0.868 1.00 71.81 102 ARG A C 1
ATOM 814 O O . ARG A 1 102 ? -1.699 -21.929 -0.981 1.00 71.81 102 ARG A O 1
ATOM 821 N N . ASP A 1 103 ? -2.485 -19.959 -1.729 1.00 70.06 103 ASP A N 1
ATOM 822 C CA . ASP A 1 103 ? -1.737 -19.971 -2.984 1.00 70.06 103 ASP A CA 1
ATOM 823 C C . ASP A 1 103 ? -0.456 -19.117 -2.895 1.00 70.06 103 ASP A C 1
ATOM 825 O O . ASP A 1 103 ? 0.215 -18.888 -3.899 1.00 70.06 103 ASP A O 1
ATOM 829 N N . ARG A 1 104 ? -0.115 -18.600 -1.699 1.00 66.81 104 ARG A N 1
ATOM 830 C CA . ARG A 1 104 ? 0.953 -17.602 -1.458 1.00 66.81 104 ARG A CA 1
ATOM 831 C C . ARG A 1 104 ? 0.839 -16.348 -2.331 1.00 66.81 104 ARG A C 1
ATOM 833 O O . ARG A 1 104 ? 1.773 -15.551 -2.417 1.00 66.81 104 ARG A O 1
ATOM 840 N N . THR A 1 105 ? -0.314 -16.151 -2.971 1.00 67.56 105 THR A N 1
ATOM 841 C CA . THR A 1 105 ? -0.613 -14.976 -3.782 1.00 67.56 105 THR A CA 1
ATOM 842 C C . THR A 1 105 ? -1.602 -14.083 -3.054 1.00 67.56 105 THR A C 1
ATOM 844 O O . THR A 1 105 ? -2.552 -14.537 -2.425 1.00 67.56 105 THR A O 1
ATOM 847 N N . MET A 1 106 ? -1.379 -12.781 -3.176 1.00 71.31 106 MET A N 1
ATOM 848 C CA . MET A 1 106 ? -2.205 -11.738 -2.559 1.00 71.31 106 MET A CA 1
ATOM 849 C C . MET A 1 106 ? -3.291 -11.230 -3.515 1.00 71.31 106 MET A C 1
ATOM 851 O O . MET A 1 106 ? -4.137 -10.423 -3.129 1.00 71.31 106 MET A O 1
ATOM 855 N N . ALA A 1 107 ? -3.262 -11.705 -4.766 1.00 71.56 107 ALA A N 1
ATOM 856 C CA . ALA A 1 107 ? -4.200 -11.328 -5.815 1.00 71.56 107 ALA A CA 1
ATOM 857 C C . ALA A 1 107 ? -5.633 -11.743 -5.472 1.00 71.56 107 ALA A C 1
ATOM 859 O O . ALA A 1 107 ? -6.580 -11.071 -5.868 1.00 71.56 107 ALA A O 1
ATOM 860 N N . GLU A 1 108 ? -5.797 -12.826 -4.711 1.00 73.62 108 GLU A N 1
ATOM 861 C CA . GLU A 1 108 ? -7.122 -13.283 -4.317 1.00 73.62 108 GLU A CA 1
ATOM 862 C C . GLU A 1 108 ? -7.790 -12.343 -3.319 1.00 73.62 108 GLU A C 1
ATOM 864 O O . GLU A 1 108 ? -9.004 -12.189 -3.409 1.00 73.62 108 GLU A O 1
ATOM 869 N N . ILE A 1 109 ? -7.010 -11.702 -2.440 1.00 81.12 109 ILE A N 1
ATOM 870 C CA 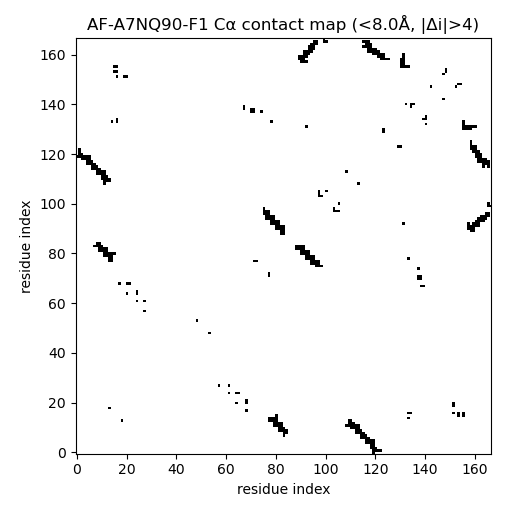. ILE A 1 109 ? -7.506 -10.846 -1.353 1.00 81.12 109 ILE A CA 1
ATOM 871 C C . ILE A 1 109 ? -7.781 -9.418 -1.831 1.00 81.12 109 ILE A C 1
ATOM 873 O O . ILE A 1 109 ? -8.713 -8.764 -1.366 1.00 81.12 109 ILE A O 1
ATOM 877 N N . ALA A 1 110 ? -6.957 -8.912 -2.748 1.00 84.44 110 ALA A N 1
ATOM 878 C CA . ALA A 1 110 ? -7.037 -7.526 -3.180 1.00 84.44 110 ALA A CA 1
ATOM 879 C C . ALA A 1 110 ? -8.401 -7.188 -3.813 1.00 84.44 110 ALA A C 1
ATOM 881 O O . ALA A 1 110 ? -8.876 -7.866 -4.722 1.00 84.44 110 ALA A O 1
ATOM 882 N N . TYR A 1 111 ? -8.982 -6.079 -3.357 1.00 85.75 111 TYR A N 1
ATOM 883 C CA . TYR A 1 111 ? -10.236 -5.482 -3.822 1.00 85.75 111 TYR A CA 1
ATOM 884 C C . TYR A 1 111 ? -11.481 -6.364 -3.665 1.00 85.75 111 TYR A C 1
ATOM 886 O O . TYR A 1 111 ? -12.418 -6.248 -4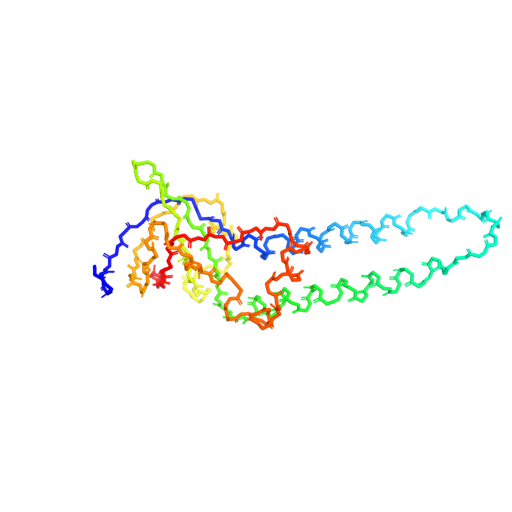.455 1.00 85.75 111 TYR A O 1
ATOM 894 N N . LYS A 1 112 ? -11.526 -7.217 -2.639 1.00 87.94 112 LYS A N 1
ATOM 895 C CA . LYS A 1 112 ? -12.727 -7.989 -2.288 1.00 87.94 112 LYS A CA 1
ATOM 896 C C . LYS A 1 112 ? -13.098 -7.820 -0.820 1.00 87.94 112 LYS A C 1
ATOM 898 O O . LYS A 1 112 ? -12.296 -7.362 -0.005 1.00 87.94 112 LYS A O 1
ATOM 903 N N . GLU A 1 113 ? -14.337 -8.172 -0.506 1.00 89.62 113 GLU A N 1
ATOM 904 C CA . GLU A 1 113 ? -14.850 -8.146 0.858 1.00 89.62 113 GLU A CA 1
ATOM 905 C C . GLU A 1 113 ? -14.510 -9.440 1.590 1.00 89.62 113 GLU A C 1
ATOM 907 O O . GLU A 1 113 ? -14.749 -10.537 1.083 1.00 89.62 113 GLU A O 1
ATOM 912 N N . TYR A 1 114 ? -13.966 -9.301 2.796 1.00 88.81 114 TYR A N 1
ATOM 913 C CA . TYR A 1 114 ? -13.652 -10.426 3.666 1.00 88.81 114 TYR A CA 1
ATOM 914 C C . TYR A 1 114 ? -14.003 -10.116 5.108 1.00 88.81 114 TYR A C 1
ATOM 916 O O . TYR A 1 114 ? -14.088 -8.957 5.525 1.00 88.81 114 TYR A O 1
ATOM 924 N N . ARG A 1 115 ? -14.165 -11.191 5.879 1.00 88.94 115 ARG A N 1
ATOM 925 C CA . ARG A 1 115 ? -14.167 -11.138 7.335 1.00 88.94 115 ARG A CA 1
ATOM 926 C C . ARG A 1 115 ? -12.788 -11.521 7.843 1.00 88.94 115 ARG A C 1
ATOM 928 O O . ARG A 1 115 ? -12.230 -12.523 7.406 1.00 88.94 115 ARG A O 1
ATOM 935 N N . LEU A 1 116 ? -12.257 -10.725 8.758 1.00 87.38 116 LEU A N 1
ATOM 936 C CA . LEU A 1 116 ? -10.965 -10.940 9.389 1.00 87.38 116 LEU A CA 1
ATOM 937 C C . LEU A 1 116 ? -11.137 -10.914 10.896 1.00 87.38 116 LEU A C 1
ATOM 939 O O . LEU A 1 116 ? -11.601 -9.921 11.450 1.00 87.38 116 LEU A O 1
ATOM 943 N N . LEU A 1 117 ? -10.697 -11.983 11.546 1.00 88.50 117 LEU A N 1
ATOM 944 C CA . LEU A 1 117 ? -10.514 -12.026 12.987 1.00 88.50 117 LEU A CA 1
ATOM 945 C C . LEU A 1 117 ? -9.048 -11.714 13.292 1.00 88.50 117 LEU A C 1
ATOM 947 O O . LEU A 1 117 ? -8.152 -12.374 12.773 1.00 88.50 117 LEU A O 1
ATOM 951 N N . GLY A 1 118 ? -8.789 -10.703 14.116 1.00 85.50 118 GLY A N 1
ATOM 952 C CA . GLY A 1 118 ? -7.422 -10.276 14.409 1.00 85.50 118 GLY A CA 1
ATOM 953 C C . GLY A 1 118 ? -7.284 -9.592 15.758 1.00 85.50 118 GLY A C 1
ATOM 954 O O . GLY A 1 118 ? -8.276 -9.267 16.409 1.00 85.50 118 GLY A O 1
ATOM 955 N N . LYS A 1 119 ? -6.039 -9.371 16.184 1.00 86.12 119 LYS A N 1
ATOM 956 C CA . LYS A 1 119 ? -5.728 -8.714 17.455 1.00 86.12 119 LYS A CA 1
ATOM 957 C C . LYS A 1 119 ? -5.546 -7.212 17.253 1.00 86.12 119 LYS A C 1
ATOM 959 O O . LYS A 1 119 ? -4.785 -6.768 16.389 1.00 86.12 119 LYS A O 1
ATOM 964 N N . VAL A 1 120 ? -6.178 -6.414 18.113 1.00 84.75 120 VAL A N 1
ATOM 965 C CA . VAL A 1 120 ? -5.940 -4.968 18.155 1.00 84.75 120 VAL A CA 1
ATOM 966 C C . VAL A 1 120 ? -4.635 -4.662 18.866 1.00 84.75 120 VAL A C 1
ATOM 968 O O . VAL A 1 120 ? -4.522 -4.822 20.083 1.00 84.75 120 VAL A O 1
ATOM 971 N N . VAL A 1 121 ? -3.656 -4.180 18.100 1.00 82.50 121 VAL A N 1
ATOM 972 C CA . VAL A 1 121 ? -2.353 -3.757 18.630 1.00 82.50 121 VAL A CA 1
ATOM 973 C C . VAL A 1 121 ? -2.255 -2.244 18.805 1.00 82.50 121 VAL A C 1
ATOM 975 O O . VAL A 1 121 ? -1.504 -1.783 19.661 1.00 82.50 121 VAL A O 1
ATOM 978 N N . ARG A 1 122 ? -3.021 -1.453 18.037 1.00 82.56 122 ARG A N 1
ATOM 979 C CA . ARG A 1 122 ? -3.055 0.006 18.178 1.00 82.56 122 ARG A CA 1
ATOM 980 C C . ARG A 1 122 ? -4.390 0.605 17.727 1.00 82.56 122 ARG A C 1
ATOM 982 O O . ARG A 1 122 ? -4.976 0.202 16.729 1.00 82.56 122 ARG A O 1
ATOM 989 N N . LYS A 1 123 ? -4.835 1.635 18.443 1.00 81.44 123 LYS A N 1
ATOM 990 C CA . LYS A 1 123 ? -5.998 2.461 18.102 1.00 81.44 123 LYS A CA 1
ATOM 991 C C . LYS A 1 123 ? -5.532 3.908 17.940 1.00 81.44 123 LYS A C 1
ATOM 993 O O . LYS A 1 123 ? -4.762 4.359 18.782 1.00 81.44 123 LYS A O 1
ATOM 998 N N . ILE A 1 124 ? -5.964 4.609 16.890 1.00 80.56 124 ILE A N 1
ATOM 999 C CA . ILE A 1 124 ? -5.771 6.061 16.783 1.00 80.56 124 ILE A CA 1
ATOM 1000 C C . ILE A 1 124 ? -7.141 6.711 16.962 1.00 80.56 124 ILE A C 1
ATOM 1002 O O . ILE A 1 124 ? -8.112 6.347 16.304 1.00 80.56 124 ILE A O 1
ATOM 1006 N N . GLU A 1 125 ? -7.235 7.630 17.917 1.00 77.00 125 GLU A N 1
ATOM 1007 C CA . GLU A 1 125 ? -8.486 8.330 18.194 1.00 77.00 125 GLU A CA 1
ATOM 1008 C C . GLU A 1 125 ? -8.775 9.380 17.117 1.00 77.00 125 GLU A C 1
ATOM 1010 O O . GLU A 1 125 ? -7.873 10.009 16.555 1.00 77.00 125 GLU A O 1
ATOM 1015 N N . GLN A 1 126 ? -10.060 9.589 16.843 1.00 69.44 126 GLN A N 1
ATOM 1016 C CA . GLN A 1 126 ? -10.507 10.608 15.903 1.00 69.44 126 GLN A CA 1
ATOM 1017 C C . GLN A 1 126 ? -10.100 12.002 16.410 1.00 69.44 126 GLN A C 1
ATOM 1019 O O . GLN A 1 126 ? -10.375 12.356 17.553 1.00 69.44 126 GLN A O 1
ATOM 1024 N N . GLY A 1 127 ? -9.434 12.791 15.561 1.00 69.81 127 GLY A N 1
ATOM 1025 C CA . GLY A 1 127 ? -8.913 14.117 15.924 1.00 69.81 127 GLY A CA 1
ATOM 1026 C C . GLY A 1 127 ? -7.475 14.127 16.455 1.00 69.81 127 GLY A C 1
ATOM 1027 O O . GLY A 1 127 ? -6.957 15.201 16.741 1.00 69.81 127 GLY A O 1
ATOM 1028 N N . SER A 1 128 ? -6.817 12.966 16.554 1.00 74.81 128 SER A N 1
ATOM 1029 C CA . SER A 1 128 ? -5.374 12.887 16.804 1.00 74.81 128 SER A CA 1
ATOM 1030 C C . SER A 1 12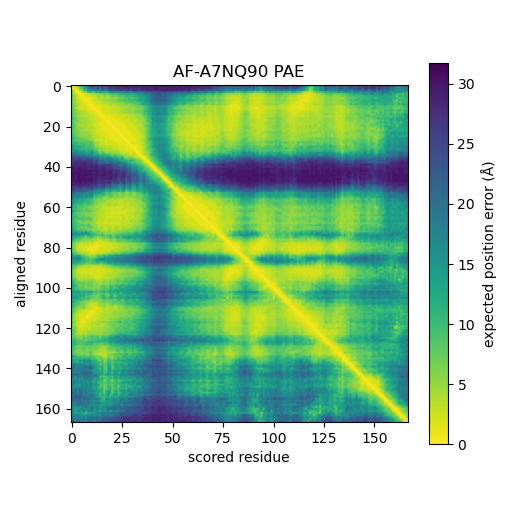8 ? -4.564 13.192 15.536 1.00 74.81 128 SER A C 1
ATOM 1032 O O . SER A 1 128 ? -4.967 12.832 14.428 1.00 74.81 128 SER A O 1
ATOM 1034 N N . ASP A 1 129 ? -3.392 13.811 15.701 1.00 76.69 129 ASP A N 1
ATOM 1035 C CA . ASP A 1 129 ? -2.394 13.989 14.633 1.00 76.69 129 ASP A CA 1
ATOM 1036 C C . ASP A 1 129 ? -1.575 12.715 14.360 1.00 76.69 129 ASP A C 1
ATOM 1038 O O . ASP A 1 129 ? -0.757 12.664 13.434 1.00 76.69 129 ASP A O 1
ATOM 1042 N N . GLU A 1 130 ? -1.780 11.665 15.158 1.00 71.94 130 GLU A N 1
ATOM 1043 C CA . GLU A 1 130 ? -1.141 10.376 14.946 1.00 71.94 130 GLU A CA 1
ATOM 1044 C C . GLU A 1 130 ? -1.552 9.753 13.606 1.00 71.94 130 GLU A C 1
ATOM 1046 O O . GLU A 1 130 ? -2.700 9.807 13.168 1.00 71.94 130 GLU A O 1
ATOM 1051 N N . THR A 1 131 ? -0.590 9.115 12.942 1.00 71.88 131 THR A N 1
ATOM 1052 C CA . THR A 1 131 ? -0.802 8.449 11.654 1.00 71.88 131 THR A CA 1
ATOM 1053 C C . THR A 1 131 ? -0.145 7.080 11.644 1.00 71.88 131 THR A C 1
ATOM 1055 O O . THR A 1 131 ? 0.863 6.841 12.317 1.00 71.88 131 THR A O 1
ATOM 1058 N N . VAL A 1 132 ? -0.702 6.173 10.847 1.00 74.75 132 VAL A N 1
ATOM 1059 C CA . VAL A 1 132 ? -0.064 4.894 10.541 1.00 74.75 132 VAL A CA 1
ATOM 1060 C C . VAL A 1 132 ? 0.892 5.087 9.375 1.00 74.75 132 VAL A C 1
ATOM 1062 O O . VAL A 1 132 ? 0.522 5.630 8.337 1.00 74.75 132 VAL A O 1
ATO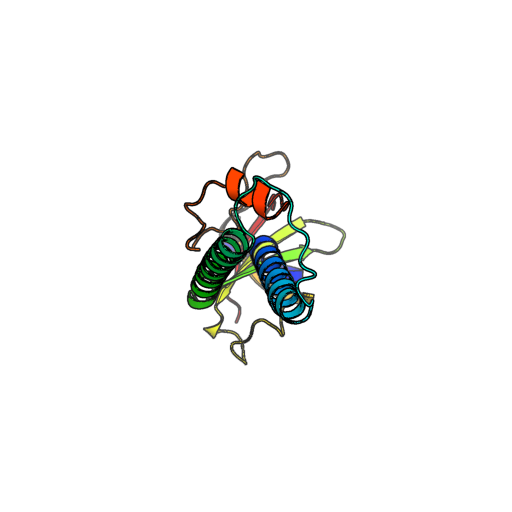M 1065 N N . ASP A 1 133 ? 2.132 4.638 9.540 1.00 76.06 133 ASP A N 1
ATOM 1066 C CA . ASP A 1 133 ? 3.071 4.561 8.432 1.00 76.06 133 ASP A CA 1
ATOM 1067 C C . ASP A 1 133 ? 2.852 3.281 7.629 1.00 76.06 133 ASP A C 1
ATOM 1069 O O . ASP A 1 133 ? 3.196 2.187 8.071 1.00 76.06 133 ASP A O 1
ATOM 1073 N N . LEU A 1 134 ? 2.275 3.433 6.437 1.00 75.75 134 LEU A N 1
ATOM 1074 C CA . LEU A 1 134 ? 2.035 2.326 5.515 1.00 75.75 134 LEU A CA 1
ATOM 1075 C C . LEU A 1 134 ? 3.332 1.801 4.889 1.00 75.75 134 LEU A C 1
ATOM 1077 O O . LEU A 1 134 ? 3.333 0.716 4.320 1.00 75.75 134 LEU A O 1
ATOM 1081 N N . LEU A 1 135 ? 4.431 2.550 4.984 1.00 71.69 135 LEU A N 1
ATOM 1082 C CA . LEU A 1 135 ? 5.747 2.125 4.508 1.00 71.69 135 LEU A CA 1
ATOM 1083 C C . LEU A 1 135 ? 6.600 1.529 5.623 1.00 71.69 135 LEU A C 1
ATOM 1085 O O . LEU A 1 135 ? 7.735 1.109 5.371 1.00 71.69 135 LEU A O 1
ATOM 1089 N N . ARG A 1 136 ? 6.066 1.451 6.846 1.00 69.06 136 ARG A N 1
ATOM 1090 C CA . ARG A 1 136 ? 6.775 0.861 7.971 1.00 69.06 136 ARG A CA 1
ATOM 1091 C C . ARG A 1 136 ? 7.161 -0.572 7.636 1.00 69.06 136 ARG A C 1
ATOM 1093 O O . ARG A 1 136 ? 6.351 -1.362 7.163 1.00 69.06 136 ARG A O 1
ATOM 1100 N N . GLY A 1 137 ? 8.422 -0.897 7.894 1.00 61.47 137 GLY A N 1
ATOM 1101 C CA . GLY A 1 137 ? 8.968 -2.211 7.583 1.00 61.47 137 GLY A CA 1
ATOM 1102 C C . GLY A 1 137 ? 9.395 -2.376 6.126 1.00 61.47 137 GLY A C 1
ATOM 1103 O O . GLY A 1 137 ? 9.984 -3.397 5.823 1.00 61.47 137 GLY A O 1
ATOM 1104 N N . THR A 1 138 ? 9.216 -1.397 5.235 1.00 64.38 138 THR A N 1
ATOM 1105 C CA . THR A 1 138 ? 9.763 -1.413 3.861 1.00 64.38 138 THR A CA 1
ATOM 1106 C C . THR A 1 138 ? 11.084 -0.637 3.776 1.00 64.38 138 THR A C 1
ATOM 1108 O O . THR A 1 138 ? 11.379 0.159 4.667 1.00 64.38 138 THR A O 1
ATOM 1111 N N . ALA A 1 139 ? 11.877 -0.815 2.711 1.00 61.12 139 ALA A N 1
ATOM 1112 C CA . ALA A 1 139 ? 13.063 0.015 2.446 1.00 61.12 139 ALA A CA 1
ATOM 1113 C C . ALA A 1 139 ? 12.754 1.526 2.365 1.00 61.12 139 ALA A C 1
ATOM 1115 O O . ALA A 1 139 ? 13.646 2.352 2.545 1.00 61.12 139 ALA A O 1
ATOM 1116 N N . LEU A 1 140 ? 11.487 1.896 2.143 1.00 61.94 140 LEU A N 1
ATOM 1117 C CA . LEU A 1 140 ? 11.028 3.282 2.105 1.00 61.94 140 LEU A CA 1
ATOM 1118 C C . LEU A 1 140 ? 10.647 3.865 3.468 1.00 61.94 140 LEU A C 1
ATOM 1120 O O . LEU A 1 140 ? 10.421 5.067 3.545 1.00 61.94 140 LEU A O 1
ATOM 1124 N N . GLY A 1 141 ? 10.621 3.075 4.546 1.00 58.72 141 GLY A N 1
ATOM 1125 C CA . GLY A 1 141 ? 10.275 3.580 5.883 1.00 58.72 141 GLY A CA 1
ATOM 1126 C C . GLY A 1 141 ? 11.239 4.652 6.420 1.00 58.72 141 GLY A C 1
ATOM 1127 O O . GLY A 1 141 ? 10.899 5.366 7.357 1.00 58.72 141 GLY A O 1
ATOM 1128 N N . GLY A 1 142 ? 12.436 4.777 5.828 1.00 57.38 142 GLY A N 1
ATOM 1129 C CA . GLY A 1 142 ? 13.410 5.836 6.126 1.00 57.38 142 GLY A CA 1
ATOM 1130 C C . GLY A 1 142 ? 13.462 6.971 5.097 1.00 57.38 142 GLY A C 1
ATOM 1131 O O . GLY A 1 142 ? 14.156 7.961 5.324 1.00 57.38 142 GLY A O 1
ATOM 1132 N N . VAL A 1 143 ? 12.760 6.851 3.965 1.00 62.38 143 VAL A N 1
ATOM 1133 C CA . VAL A 1 143 ? 12.679 7.924 2.968 1.00 62.38 143 VAL A CA 1
ATOM 1134 C C . VAL A 1 143 ? 11.638 8.926 3.458 1.00 62.38 143 VAL A C 1
ATOM 1136 O O . VAL A 1 143 ? 10.525 8.547 3.812 1.00 62.38 143 VAL A O 1
ATOM 1139 N N . GLY A 1 144 ? 12.007 10.208 3.524 1.00 56.84 144 GLY A N 1
ATOM 1140 C CA . GLY A 1 144 ? 11.135 11.261 4.044 1.00 56.84 144 GLY A CA 1
ATOM 1141 C C . GLY A 1 144 ? 9.750 11.226 3.393 1.00 56.84 144 GLY A C 1
ATOM 1142 O O . GLY A 1 144 ? 9.635 11.249 2.166 1.00 56.84 144 GLY A O 1
ATOM 1143 N N . ARG A 1 145 ? 8.701 11.173 4.226 1.00 61.12 145 ARG A N 1
ATOM 1144 C CA . ARG A 1 145 ? 7.291 11.102 3.799 1.00 61.12 145 ARG A CA 1
ATOM 1145 C C . ARG A 1 145 ? 6.934 12.173 2.770 1.00 61.12 145 ARG A C 1
ATOM 1147 O O . ARG A 1 145 ? 6.227 11.882 1.818 1.00 61.12 145 ARG A O 1
ATOM 1154 N N . GLU A 1 146 ? 7.495 13.367 2.914 1.00 62.88 146 GLU A N 1
ATOM 1155 C CA . GLU A 1 146 ? 7.275 14.503 2.017 1.00 62.88 146 GLU A CA 1
ATOM 1156 C C . GLU A 1 146 ? 7.712 14.221 0.568 1.00 62.88 146 GLU A C 1
ATOM 1158 O O . GLU A 1 146 ? 6.975 14.510 -0.373 1.00 62.88 146 GLU A O 1
ATOM 1163 N N . THR A 1 147 ? 8.858 13.564 0.370 1.00 66.75 147 THR A N 1
ATOM 1164 C CA . THR A 1 147 ? 9.347 13.181 -0.966 1.00 66.75 147 THR A CA 1
ATOM 1165 C C . THR A 1 147 ? 8.445 12.130 -1.613 1.00 66.75 147 THR A C 1
ATOM 1167 O O . THR A 1 147 ? 8.200 12.154 -2.817 1.00 66.75 147 THR A O 1
ATOM 1170 N N . LEU A 1 148 ? 7.924 11.198 -0.817 1.00 65.12 148 LEU A N 1
ATOM 1171 C CA . LEU A 1 148 ? 7.035 10.134 -1.288 1.00 65.12 148 LEU A CA 1
ATOM 1172 C C . LEU A 1 148 ? 5.620 10.636 -1.574 1.00 65.12 148 LEU A C 1
ATOM 1174 O O . LEU A 1 148 ? 5.000 10.189 -2.539 1.00 65.12 148 LEU A O 1
ATOM 1178 N N . GLU A 1 149 ? 5.120 11.578 -0.779 1.00 68.06 149 GLU A N 1
ATOM 1179 C CA . GLU A 1 149 ? 3.844 12.250 -1.024 1.00 68.06 149 GLU A CA 1
ATOM 1180 C C . GLU A 1 149 ? 3.889 13.044 -2.334 1.00 68.06 149 GLU A C 1
ATOM 1182 O O . GLU A 1 149 ? 2.949 12.958 -3.122 1.00 68.06 149 GLU A O 1
ATOM 1187 N N . GLN A 1 150 ? 5.002 13.722 -2.635 1.00 65.69 150 GLN A N 1
ATOM 1188 C CA . GLN A 1 150 ? 5.193 14.398 -3.925 1.00 65.69 150 GLN A CA 1
ATOM 1189 C C . GLN A 1 150 ? 5.213 13.422 -5.112 1.00 65.69 150 GLN A C 1
ATOM 1191 O O . GLN A 1 150 ? 4.709 13.749 -6.184 1.00 65.69 150 GLN A O 1
ATOM 1196 N N . LEU A 1 151 ? 5.774 12.222 -4.930 1.00 65.56 151 LEU A N 1
ATOM 1197 C CA . LEU A 1 151 ? 5.876 11.214 -5.992 1.00 65.56 151 LEU A CA 1
ATOM 1198 C C . LEU A 1 151 ? 4.579 10.431 -6.218 1.00 65.56 151 LEU A C 1
ATOM 1200 O O . LEU A 1 151 ? 4.277 10.059 -7.349 1.00 65.56 151 LEU A O 1
ATOM 1204 N N . THR A 1 152 ? 3.836 10.135 -5.151 1.00 62.06 152 THR A N 1
ATOM 1205 C CA . THR A 1 152 ? 2.658 9.255 -5.213 1.00 62.06 152 THR A CA 1
ATOM 1206 C C . THR A 1 152 ? 1.333 10.007 -5.186 1.00 62.06 152 THR A C 1
ATOM 1208 O O . THR A 1 152 ? 0.321 9.450 -5.597 1.00 62.06 152 THR A O 1
ATOM 1211 N N . GLY A 1 153 ? 1.307 11.254 -4.703 1.00 58.91 153 GLY A N 1
ATOM 1212 C CA . GLY A 1 153 ? 0.081 12.033 -4.507 1.00 58.91 153 GLY A CA 1
ATOM 1213 C C . GLY A 1 153 ? -0.859 11.468 -3.432 1.00 58.91 153 GLY A C 1
ATOM 1214 O O . GLY A 1 153 ? -1.966 11.977 -3.258 1.00 58.91 153 GLY A O 1
ATOM 1215 N N . VAL A 1 154 ? -0.453 10.415 -2.711 1.00 57.22 154 VAL A N 1
ATOM 1216 C CA . VAL A 1 154 ? -1.281 9.725 -1.717 1.00 57.22 154 VAL A CA 1
ATOM 1217 C C . VAL A 1 154 ? -0.964 10.246 -0.321 1.00 57.22 154 VAL A C 1
ATOM 1219 O O . VAL A 1 154 ? 0.122 10.024 0.207 1.00 57.22 154 VAL A O 1
ATOM 1222 N N . ARG A 1 155 ? -1.956 10.864 0.328 1.00 53.09 155 ARG A N 1
ATOM 1223 C CA . ARG A 1 155 ? -1.887 11.225 1.748 1.00 53.09 155 ARG A CA 1
ATOM 1224 C C . ARG A 1 155 ? -2.381 10.051 2.594 1.00 53.09 155 ARG A C 1
ATOM 1226 O O . ARG A 1 155 ? -3.583 9.865 2.773 1.00 53.09 155 ARG A O 1
ATOM 1233 N N . ALA A 1 156 ? -1.461 9.236 3.099 1.00 48.50 156 ALA A N 1
ATOM 1234 C CA . ALA A 1 156 ? -1.788 8.076 3.927 1.00 48.50 156 ALA A CA 1
ATOM 1235 C C . ALA A 1 156 ? -2.146 8.499 5.367 1.00 48.50 156 ALA A C 1
ATOM 1237 O O . ALA A 1 156 ? -1.309 8.481 6.266 1.00 48.50 156 ALA A O 1
ATOM 1238 N N . ARG A 1 157 ? -3.401 8.899 5.600 1.00 51.03 157 ARG A N 1
ATOM 1239 C CA . ARG A 1 157 ? -3.965 9.079 6.948 1.00 51.03 157 ARG A CA 1
ATOM 1240 C C . ARG A 1 157 ? -4.947 7.950 7.218 1.00 51.03 157 ARG A C 1
ATOM 1242 O O . ARG A 1 157 ? -6.041 7.968 6.670 1.00 51.03 157 ARG A O 1
ATOM 1249 N N . VAL A 1 158 ? -4.548 6.982 8.045 1.00 51.12 158 VAL A N 1
ATOM 1250 C CA . VAL A 1 158 ? -5.416 5.859 8.426 1.00 51.12 158 VAL A CA 1
ATOM 1251 C C . VAL A 1 158 ? -5.626 5.851 9.948 1.00 51.12 158 VAL A C 1
ATOM 1253 O O . VAL A 1 158 ? -4.629 5.843 10.671 1.00 51.12 158 VAL A O 1
ATOM 1256 N N . PRO A 1 159 ? -6.878 5.881 10.444 1.00 40.25 159 PRO A N 1
ATOM 1257 C CA . PRO A 1 159 ? -7.204 5.978 11.871 1.00 40.25 159 PRO A CA 1
ATOM 1258 C C . PRO A 1 159 ? -7.051 4.684 12.699 1.00 40.25 159 PRO A C 1
ATOM 1260 O O . PRO A 1 159 ? -7.179 4.739 13.916 1.00 40.25 159 PRO A O 1
ATOM 1263 N N . PHE A 1 160 ? -6.767 3.509 12.126 1.00 49.00 160 PHE A N 1
ATOM 1264 C CA . PHE A 1 160 ? -6.567 2.292 12.938 1.00 49.00 160 PHE A CA 1
ATOM 1265 C C . PHE A 1 160 ? -5.470 1.380 12.378 1.00 49.00 160 PHE A C 1
ATOM 1267 O O . PHE A 1 160 ? -5.310 1.269 11.165 1.00 49.00 160 PHE A O 1
ATOM 1274 N N . TYR A 1 161 ? -4.723 0.708 13.267 1.00 45.88 161 TYR A N 1
ATOM 1275 C CA . TYR A 1 161 ? -3.666 -0.252 12.921 1.00 45.88 161 TYR A CA 1
ATOM 1276 C C . TYR A 1 161 ? -3.822 -1.551 13.713 1.00 45.88 161 TYR A C 1
ATOM 1278 O O . TYR A 1 161 ? -3.753 -1.571 14.941 1.00 45.88 161 TYR A O 1
ATOM 1286 N N . LEU A 1 162 ? -3.991 -2.648 12.993 1.00 53.62 162 LEU A N 1
ATOM 1287 C CA . LEU A 1 162 ? -4.121 -3.993 13.521 1.00 53.62 162 LEU A CA 1
ATOM 1288 C C . LEU A 1 162 ? -3.002 -4.872 12.985 1.00 53.62 162 LEU A C 1
ATOM 1290 O O . LEU A 1 162 ? -2.534 -4.720 11.858 1.00 53.62 162 LEU A O 1
ATOM 1294 N N . GLU A 1 163 ? -2.605 -5.837 13.798 1.00 45.44 163 GLU A N 1
ATOM 1295 C CA . GLU A 1 163 ? -1.713 -6.902 13.370 1.00 45.44 163 GLU A CA 1
ATOM 1296 C C . GLU A 1 163 ? -2.576 -8.155 13.244 1.00 45.44 163 GLU A C 1
ATOM 1298 O O . GLU A 1 163 ? -3.093 -8.684 14.231 1.00 45.44 163 GLU A O 1
ATOM 1303 N N . GLY A 1 164 ? -2.852 -8.543 12.000 1.00 42.12 164 GLY A N 1
ATOM 1304 C CA . GLY A 1 164 ? -3.738 -9.653 11.689 1.00 42.12 164 GLY A CA 1
ATOM 1305 C C . GLY A 1 164 ? -2.921 -10.910 11.452 1.00 42.12 164 GLY A C 1
ATOM 1306 O O . GLY A 1 164 ? -2.159 -10.988 10.496 1.00 42.12 164 GLY A O 1
ATOM 1307 N N . VAL A 1 165 ? -3.113 -11.920 12.290 1.00 35.72 165 VAL A N 1
ATOM 1308 C CA . VAL A 1 165 ? -2.759 -13.288 11.914 1.00 35.72 165 VAL A CA 1
ATOM 1309 C C . VAL A 1 165 ? -3.956 -13.820 11.133 1.00 35.72 165 VAL A C 1
ATOM 1311 O O . VAL A 1 165 ? -5.013 -14.036 11.717 1.00 35.72 165 VAL A O 1
ATOM 1314 N N . ALA A 1 166 ? -3.819 -13.958 9.813 1.00 35.47 166 ALA A N 1
ATOM 1315 C CA . ALA A 1 166 ? -4.756 -14.771 9.046 1.00 35.47 166 ALA A CA 1
ATOM 1316 C C . ALA A 1 166 ? -4.513 -16.234 9.441 1.00 35.47 166 ALA A C 1
ATOM 1318 O O . ALA A 1 166 ? -3.380 -16.704 9.343 1.00 35.47 166 ALA A O 1
ATOM 1319 N N . VAL A 1 167 ? -5.550 -16.892 9.961 1.00 29.95 167 VAL A N 1
ATOM 1320 C CA . VAL A 1 167 ? -5.581 -18.341 10.211 1.00 29.95 167 VAL A CA 1
ATOM 1321 C C . VAL A 1 167 ? -6.123 -19.032 8.972 1.00 29.95 167 VAL A C 1
ATOM 1323 O O . VAL A 1 167 ? -7.126 -18.514 8.428 1.00 29.95 167 VAL A O 1
#

Nearest PDB structures (foldseek):
  1sru-assembly1_A  TM=6.070E-01  e=3.235E-01  Escherichia coli
  1eyg-assembly1_B  TM=6.684E-01  e=2.853E-01  Escherichia coli
  1ue7-assembly2_D-3  TM=6.635E-01  e=1.209E+00  Mycobacterium tuberculosis
  5yyu-assembly1_D  TM=7.094E-01  e=1.762E+00  Staphylococcus aureus subsp. aureus ED98
  6bhx-assembly1_A  TM=4.864E-01  e=1.136E+00  Bacillus subtilis subsp. subtilis str. 168

pLDDT: mean 72.3, std 14.7, range [29.95, 90.88]

Solvent-accessible surface area (backbone atoms only — not comparable to full-atom values): 9804 Å² total; per-residue (Å²): 109,84,69,39,76,46,80,44,57,28,39,28,31,60,38,67,67,60,53,42,52,52,51,50,50,51,50,51,52,53,51,55,56,51,65,72,69,58,80,84,77,86,72,94,74,88,89,68,89,54,76,67,58,55,54,51,51,51,51,53,51,47,52,51,53,49,54,51,51,50,51,45,60,68,63,50,44,47,52,31,40,27,46,30,55,82,96,62,74,50,43,38,31,33,43,38,51,36,87,62,33,95,81,57,56,65,73,81,53,47,76,36,74,49,78,44,62,28,38,34,71,46,80,50,63,92,89,56,90,74,62,53,68,88,42,61,92,35,87,55,54,80,52,60,64,70,62,50,33,71,72,59,72,58,82,71,76,42,54,27,42,32,51,32,62,66,125